Protein AF-A0A3P1XS13-F1 (afdb_monomer_lite)

Radius of gyration: 23.03 Å; chains: 1; bounding box: 47×28×84 Å

pLDDT: mean 75.15, std 18.61, range [36.78, 94.69]

Sequence (119 aa):
MIAVSDLVGVPQPVALRVLAYADGIAPGILTVEDQGLRDRAVAVLSGIAAEVAKRGSSAVAAQSVGNASVRYESVSGFFTAEDRLALQRIVAVAGHSGLDGLPRGIFPPSDLTRRLGRS

Structure (mmCIF, N/CA/C/O backbone):
data_AF-A0A3P1XS13-F1
#
_entry.id   AF-A0A3P1XS13-F1
#
loop_
_atom_site.group_PDB
_atom_site.id
_atom_site.type_symbol
_atom_site.label_atom_id
_atom_site.label_alt_id
_atom_site.label_comp_id
_atom_site.label_asym_id
_atom_site.label_entity_id
_atom_site.label_seq_id
_atom_site.pdbx_PDB_ins_code
_atom_site.Cartn_x
_atom_site.Cartn_y
_atom_site.Cartn_z
_atom_site.occupancy
_atom_site.B_iso_or_equiv
_atom_site.auth_seq_id
_atom_site.auth_comp_id
_atom_site.auth_asym_id
_atom_site.auth_atom_id
_atom_site.pdbx_PDB_model_num
ATOM 1 N N . MET A 1 1 ? 14.635 -2.878 -1.091 1.00 86.38 1 MET A N 1
ATOM 2 C CA . MET A 1 1 ? 13.601 -3.665 -0.392 1.00 86.38 1 MET A CA 1
ATOM 3 C C . MET A 1 1 ? 12.823 -2.729 0.514 1.00 86.38 1 MET A C 1
ATOM 5 O O . MET A 1 1 ? 13.470 -1.907 1.148 1.00 86.38 1 MET A O 1
ATOM 9 N N . ILE A 1 2 ? 11.493 -2.830 0.539 1.00 89.94 2 ILE A N 1
ATOM 10 C CA . ILE A 1 2 ? 10.627 -2.082 1.463 1.00 89.94 2 ILE A CA 1
ATOM 11 C C . ILE A 1 2 ? 10.460 -2.904 2.744 1.00 89.94 2 ILE A C 1
ATOM 13 O O . ILE A 1 2 ? 10.078 -4.075 2.687 1.00 89.94 2 ILE A O 1
ATOM 17 N N . ALA A 1 3 ? 10.750 -2.296 3.888 1.00 91.44 3 ALA A N 1
ATOM 18 C CA . ALA A 1 3 ? 10.712 -2.899 5.211 1.00 91.44 3 ALA A CA 1
ATOM 19 C C . ALA A 1 3 ? 9.824 -2.097 6.174 1.00 91.44 3 ALA A C 1
ATOM 21 O O . ALA A 1 3 ? 9.401 -0.977 5.902 1.00 91.44 3 ALA A O 1
ATOM 22 N N . VAL A 1 4 ? 9.566 -2.668 7.354 1.00 90.81 4 VAL A N 1
ATOM 23 C CA . VAL A 1 4 ? 8.791 -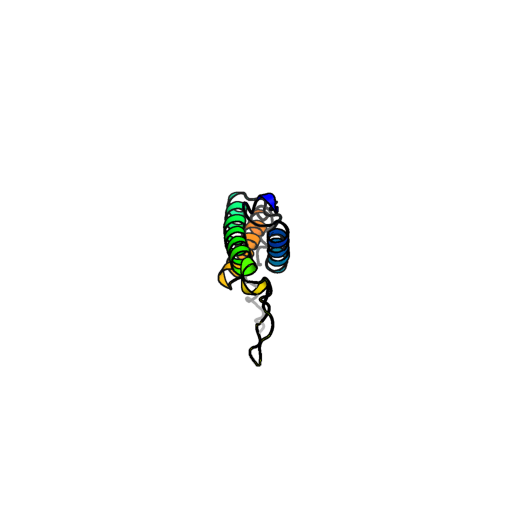2.005 8.419 1.00 90.81 4 VAL A CA 1
ATOM 24 C C . VAL A 1 4 ? 9.399 -0.656 8.810 1.00 90.81 4 VAL A C 1
ATOM 26 O O . VAL A 1 4 ? 8.660 0.284 9.078 1.00 90.81 4 VAL A O 1
ATOM 29 N N . SER A 1 5 ? 10.729 -0.547 8.806 1.00 91.31 5 SER A N 1
ATOM 30 C CA . SER A 1 5 ? 11.447 0.683 9.151 1.00 91.31 5 SER A CA 1
ATOM 31 C C . SER A 1 5 ? 11.154 1.852 8.204 1.00 91.31 5 SER A C 1
ATOM 33 O O . SER A 1 5 ? 11.325 2.998 8.607 1.00 91.31 5 SER A O 1
ATOM 35 N N . ASP A 1 6 ? 10.682 1.577 6.984 1.00 90.75 6 ASP A N 1
ATOM 36 C CA . ASP A 1 6 ? 10.303 2.611 6.015 1.00 90.75 6 ASP A CA 1
ATOM 37 C C . ASP A 1 6 ? 8.931 3.232 6.344 1.00 90.75 6 ASP A C 1
ATOM 39 O O . ASP A 1 6 ? 8.608 4.329 5.891 1.00 90.75 6 ASP A O 1
ATOM 43 N N . LEU A 1 7 ? 8.120 2.561 7.173 1.00 90.12 7 LEU A N 1
ATOM 44 C CA . LEU A 1 7 ? 6.808 3.021 7.639 1.00 90.12 7 LEU A CA 1
ATOM 45 C C . LEU A 1 7 ? 6.936 3.748 8.988 1.00 90.12 7 LEU A C 1
ATOM 47 O O . LEU A 1 7 ? 6.415 3.310 10.017 1.00 90.12 7 LEU A O 1
ATOM 51 N N . VAL A 1 8 ? 7.665 4.865 8.985 1.00 89.56 8 VAL A N 1
ATOM 52 C CA . VAL A 1 8 ? 7.987 5.632 10.198 1.00 89.56 8 VAL A CA 1
ATOM 53 C C . VAL A 1 8 ? 6.717 6.092 10.927 1.00 89.56 8 VAL A C 1
ATOM 55 O O . VAL A 1 8 ? 5.798 6.644 10.328 1.00 89.56 8 VAL A O 1
ATOM 58 N N . GLY A 1 9 ? 6.676 5.885 12.247 1.00 85.06 9 GLY A N 1
ATOM 59 C CA . GLY A 1 9 ? 5.560 6.314 13.100 1.00 85.06 9 GLY A CA 1
ATOM 60 C C . GLY A 1 9 ? 4.370 5.349 13.144 1.00 85.06 9 GLY A C 1
ATOM 61 O O . GLY A 1 9 ? 3.390 5.629 13.834 1.00 85.06 9 GLY A O 1
ATOM 62 N N . VAL A 1 10 ? 4.448 4.203 12.462 1.00 87.06 10 VAL A N 1
ATOM 63 C CA . VAL A 1 10 ? 3.413 3.162 12.482 1.00 87.06 10 VAL A CA 1
ATOM 64 C C . VAL A 1 10 ? 3.812 2.036 13.447 1.00 87.06 10 VAL A C 1
ATOM 66 O O . VAL A 1 10 ? 4.956 1.578 13.410 1.00 87.06 10 VAL A O 1
ATOM 69 N N . PRO A 1 11 ? 2.891 1.513 14.283 1.00 86.38 11 PRO A N 1
ATOM 70 C CA . PRO A 1 11 ? 3.164 0.324 15.085 1.00 86.38 11 PRO A CA 1
ATOM 71 C C . PRO A 1 11 ? 3.574 -0.870 14.210 1.00 86.38 11 PRO A C 1
ATOM 73 O O . PRO A 1 11 ? 2.880 -1.212 13.252 1.00 86.38 11 PRO A O 1
ATOM 76 N N . GLN A 1 12 ? 4.645 -1.570 14.589 1.00 85.56 12 GLN A N 1
ATOM 77 C CA . GLN A 1 12 ? 5.155 -2.752 13.880 1.00 85.56 12 GLN A CA 1
ATOM 78 C C . GLN A 1 12 ? 4.076 -3.774 13.450 1.00 85.56 12 GLN A C 1
ATOM 80 O O . GLN A 1 12 ? 4.100 -4.182 12.288 1.00 85.56 12 GLN A O 1
ATOM 85 N N . PRO A 1 13 ? 3.105 -4.186 14.294 1.00 85.62 13 PRO A N 1
ATOM 86 C CA . PRO A 1 13 ? 2.076 -5.139 13.865 1.00 85.62 13 PRO A CA 1
ATOM 87 C C . PRO A 1 13 ? 1.138 -4.580 12.782 1.00 85.62 13 PRO A C 1
ATOM 89 O O . PRO A 1 13 ? 0.671 -5.334 11.929 1.00 85.62 13 PRO A O 1
ATOM 92 N N . VAL A 1 14 ? 0.886 -3.267 12.778 1.00 86.31 14 VAL A N 1
ATOM 93 C CA . VAL A 1 14 ? 0.100 -2.601 11.728 1.00 86.31 14 VAL A CA 1
ATOM 94 C C . VAL A 1 14 ? 0.897 -2.565 10.429 1.00 86.31 14 VAL A C 1
ATOM 96 O O . VAL A 1 14 ? 0.387 -2.979 9.389 1.00 86.31 14 VAL A O 1
ATOM 99 N N . ALA A 1 15 ? 2.165 -2.157 10.504 1.00 89.56 15 ALA A N 1
ATOM 100 C CA . ALA A 1 15 ? 3.067 -2.116 9.359 1.00 89.56 15 ALA A CA 1
ATOM 101 C C . ALA A 1 15 ? 3.203 -3.493 8.688 1.00 89.56 15 ALA A C 1
ATOM 103 O O . ALA A 1 15 ? 2.992 -3.613 7.485 1.00 89.56 15 ALA A O 1
ATOM 104 N N . LEU A 1 16 ? 3.455 -4.554 9.464 1.00 89.19 16 LEU A N 1
ATOM 105 C CA . LEU A 1 16 ? 3.563 -5.922 8.941 1.00 89.19 16 LEU A CA 1
ATOM 106 C C . LEU A 1 16 ? 2.292 -6.374 8.214 1.00 89.19 16 LEU A C 1
ATOM 108 O O . LEU A 1 16 ? 2.371 -6.993 7.154 1.00 89.19 16 LEU A O 1
ATOM 112 N N . ARG A 1 17 ? 1.115 -6.044 8.754 1.00 89.00 17 ARG A N 1
ATOM 113 C CA . ARG A 1 17 ? -0.166 -6.425 8.148 1.00 89.00 17 ARG A CA 1
ATOM 114 C C . ARG A 1 17 ? -0.433 -5.679 6.840 1.00 89.00 17 ARG A C 1
ATOM 116 O O . ARG A 1 17 ? -0.949 -6.280 5.900 1.00 89.00 17 ARG A O 1
ATOM 123 N N . VAL A 1 18 ? -0.076 -4.396 6.779 1.00 90.62 18 VAL A N 1
ATOM 124 C CA . VAL A 1 18 ? -0.170 -3.580 5.558 1.00 90.62 18 VAL A CA 1
ATOM 125 C C . VAL A 1 18 ? 0.779 -4.114 4.486 1.00 90.62 18 VAL A C 1
ATOM 127 O O . VAL A 1 18 ? 0.339 -4.331 3.360 1.00 90.62 18 VAL A O 1
ATOM 130 N N . LEU A 1 19 ? 2.038 -4.398 4.835 1.00 92.25 19 LEU A N 1
ATOM 131 C CA . LEU A 1 19 ? 3.028 -4.941 3.897 1.00 92.25 19 LEU A CA 1
ATOM 132 C C . LEU A 1 19 ? 2.620 -6.320 3.360 1.00 92.25 19 LEU A C 1
ATOM 134 O O . LEU A 1 19 ? 2.674 -6.538 2.153 1.00 92.25 19 LEU A O 1
ATOM 138 N N . ALA A 1 20 ? 2.148 -7.221 4.227 1.00 90.06 20 ALA A N 1
ATOM 139 C CA . ALA A 1 20 ? 1.682 -8.546 3.815 1.00 90.06 20 ALA A CA 1
ATOM 140 C C . ALA A 1 20 ? 0.488 -8.469 2.850 1.00 90.06 20 ALA A C 1
ATOM 142 O O . ALA A 1 20 ? 0.407 -9.222 1.883 1.00 90.06 20 ALA A O 1
ATOM 143 N N . TYR A 1 21 ? -0.443 -7.544 3.092 1.00 90.69 21 TYR A N 1
ATOM 144 C CA . TYR A 1 21 ? -1.589 -7.364 2.206 1.00 90.69 21 TYR A CA 1
ATOM 145 C C . TYR A 1 21 ? -1.203 -6.689 0.881 1.00 90.69 21 TYR A C 1
ATOM 147 O O . TYR A 1 21 ? -1.713 -7.070 -0.172 1.00 90.69 21 TYR A O 1
ATOM 155 N N . ALA A 1 22 ? -0.280 -5.725 0.918 1.00 91.31 22 ALA A N 1
ATOM 156 C CA . ALA A 1 22 ? 0.246 -5.079 -0.279 1.00 91.31 22 ALA A CA 1
ATOM 157 C C . ALA A 1 22 ? 0.930 -6.085 -1.217 1.00 91.31 22 ALA A C 1
ATOM 159 O O . ALA A 1 22 ? 0.661 -6.061 -2.417 1.00 91.31 22 ALA A O 1
ATOM 160 N N . ASP A 1 23 ? 1.734 -7.002 -0.672 1.00 91.06 23 ASP A N 1
ATOM 161 C CA . ASP A 1 23 ? 2.375 -8.073 -1.446 1.00 91.06 23 ASP A CA 1
ATOM 162 C C . ASP A 1 23 ? 1.347 -9.019 -2.093 1.00 91.06 23 ASP A C 1
ATOM 164 O O . ASP A 1 23 ? 1.500 -9.419 -3.244 1.00 91.06 23 ASP A O 1
ATOM 168 N N . GLY A 1 24 ? 0.225 -9.285 -1.415 1.00 89.06 24 GLY A N 1
ATOM 169 C CA . GLY A 1 24 ? -0.878 -10.061 -1.987 1.00 89.06 24 GLY A CA 1
ATOM 170 C C . GLY A 1 24 ? -1.588 -9.389 -3.174 1.00 89.06 24 GLY A C 1
ATOM 171 O O . GLY A 1 24 ? -2.083 -10.085 -4.059 1.00 89.06 24 GLY A O 1
ATOM 172 N N . ILE A 1 25 ? -1.656 -8.052 -3.219 1.00 88.81 25 ILE A N 1
ATOM 173 C CA . ILE A 1 25 ? -2.280 -7.307 -4.334 1.00 88.81 25 ILE A CA 1
ATOM 174 C C . ILE A 1 25 ? -1.298 -7.074 -5.483 1.00 88.81 25 ILE A C 1
ATOM 176 O O . ILE A 1 25 ? -1.693 -7.080 -6.654 1.00 88.81 25 ILE A O 1
ATOM 180 N N . ALA A 1 26 ? -0.046 -6.793 -5.137 1.00 90.31 26 ALA A N 1
ATOM 181 C CA . ALA A 1 26 ? 1.011 -6.415 -6.057 1.00 90.31 26 ALA A CA 1
ATOM 182 C C . ALA A 1 26 ? 2.282 -7.210 -5.705 1.00 90.31 26 ALA A C 1
ATOM 184 O O . ALA A 1 26 ? 3.165 -6.685 -5.021 1.00 90.31 26 ALA A O 1
ATOM 185 N N . PRO A 1 27 ? 2.382 -8.474 -6.161 1.00 90.00 27 PRO A N 1
ATOM 186 C CA . PRO A 1 27 ? 3.517 -9.335 -5.845 1.00 90.00 27 PRO A CA 1
ATOM 187 C C . PRO A 1 27 ? 4.839 -8.698 -6.273 1.00 90.00 27 PRO A C 1
ATOM 189 O O . PRO A 1 27 ? 4.977 -8.262 -7.416 1.00 90.00 27 PRO A O 1
ATOM 192 N N . GLY A 1 28 ? 5.812 -8.638 -5.364 1.00 87.94 28 GLY A N 1
ATOM 193 C CA . GLY A 1 28 ? 7.120 -8.032 -5.646 1.00 87.94 28 GLY A CA 1
ATOM 194 C C . GLY A 1 28 ? 7.198 -6.525 -5.386 1.00 87.94 28 GLY A C 1
ATOM 195 O O . GLY A 1 28 ? 8.251 -5.921 -5.600 1.00 87.94 28 GLY A O 1
ATOM 196 N N . IL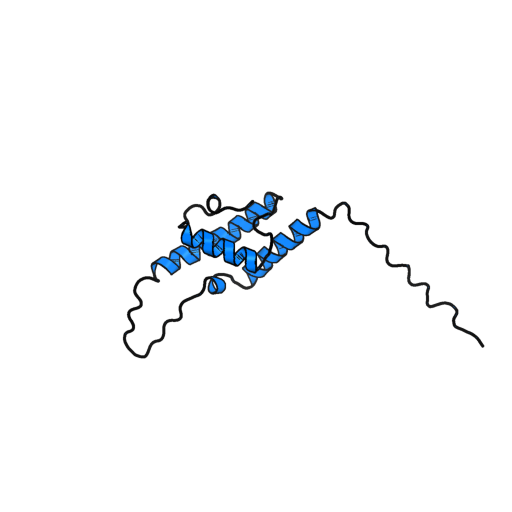E A 1 29 ? 6.139 -5.905 -4.848 1.00 91.25 29 ILE A N 1
ATOM 197 C CA . ILE A 1 29 ? 6.184 -4.506 -4.386 1.00 91.25 29 ILE A CA 1
ATOM 198 C C . ILE A 1 29 ? 7.272 -4.284 -3.325 1.00 91.25 29 ILE A C 1
ATOM 200 O O . ILE A 1 29 ? 7.913 -3.235 -3.287 1.00 91.25 29 ILE A O 1
ATOM 204 N N . LEU A 1 30 ? 7.543 -5.298 -2.499 1.00 91.56 30 LEU A N 1
ATOM 205 C CA . LEU A 1 30 ? 8.563 -5.237 -1.451 1.00 91.56 30 LEU A CA 1
ATOM 206 C C . LEU A 1 30 ? 9.992 -5.306 -2.005 1.00 91.56 30 LEU A C 1
ATOM 208 O O . LEU A 1 30 ? 10.933 -4.875 -1.336 1.00 91.56 30 LEU A O 1
ATOM 212 N N . THR A 1 31 ? 10.176 -5.819 -3.221 1.00 91.44 31 THR A N 1
ATOM 213 C CA . THR A 1 31 ? 11.489 -6.046 -3.840 1.00 91.44 31 THR A CA 1
ATOM 214 C C . THR A 1 31 ? 11.837 -5.013 -4.910 1.00 91.44 31 THR A C 1
ATOM 216 O O . THR A 1 31 ? 12.827 -5.185 -5.608 1.00 91.44 31 THR A O 1
ATOM 219 N N . VAL A 1 32 ? 11.075 -3.920 -5.034 1.00 90.19 32 VAL A N 1
ATOM 220 C CA . VAL A 1 32 ? 11.355 -2.855 -6.011 1.00 90.19 32 VAL A CA 1
ATOM 221 C C . VAL A 1 32 ? 12.742 -2.234 -5.768 1.00 90.19 32 VAL A C 1
ATOM 223 O O . VAL A 1 32 ? 13.051 -1.710 -4.685 1.00 90.19 32 VAL A O 1
ATOM 226 N N . GLU A 1 33 ? 13.594 -2.313 -6.790 1.00 86.69 33 GLU A N 1
ATOM 227 C CA . GLU A 1 33 ? 14.980 -1.835 -6.753 1.00 86.69 33 GLU A CA 1
ATOM 228 C C . GLU A 1 33 ? 15.102 -0.352 -7.103 1.00 86.69 33 GLU A C 1
ATOM 230 O O . GLU A 1 33 ? 15.855 0.354 -6.434 1.00 86.69 33 GLU A O 1
ATOM 235 N N . ASP A 1 34 ? 14.313 0.120 -8.074 1.00 90.62 34 ASP A N 1
ATOM 236 C CA . ASP A 1 34 ? 14.277 1.526 -8.474 1.00 90.62 34 ASP A CA 1
ATOM 237 C C . ASP A 1 34 ? 13.871 2.423 -7.296 1.00 90.62 34 ASP A C 1
ATOM 239 O O . ASP A 1 34 ? 12.817 2.237 -6.679 1.00 90.62 34 ASP A O 1
ATOM 243 N N . GLN A 1 35 ? 14.724 3.399 -6.980 1.00 89.00 35 GLN A N 1
ATOM 244 C CA . GLN A 1 35 ? 14.550 4.253 -5.808 1.00 89.00 35 GLN A CA 1
ATOM 245 C C . GLN A 1 35 ? 13.306 5.144 -5.927 1.00 89.00 35 GLN A C 1
ATOM 247 O O . GLN A 1 35 ? 12.564 5.279 -4.960 1.00 89.00 35 GLN A O 1
ATOM 252 N N . GLY A 1 36 ? 13.022 5.697 -7.109 1.00 90.31 36 GLY A N 1
ATOM 253 C CA . GLY A 1 36 ? 11.868 6.577 -7.301 1.00 90.31 36 GLY A CA 1
ATOM 254 C C . GLY A 1 36 ? 10.536 5.830 -7.201 1.00 90.31 36 GLY A C 1
ATOM 255 O O . GLY A 1 36 ? 9.567 6.334 -6.627 1.00 90.31 36 GLY A O 1
ATOM 256 N N . LEU A 1 37 ? 10.478 4.607 -7.726 1.00 90.06 37 LEU A N 1
ATOM 257 C CA . LEU A 1 37 ? 9.334 3.711 -7.578 1.00 90.06 37 LEU A CA 1
ATOM 258 C C . LEU A 1 37 ? 9.172 3.231 -6.135 1.00 90.06 37 LEU A C 1
ATOM 260 O O . LEU A 1 37 ? 8.041 3.156 -5.646 1.00 90.06 37 LEU A O 1
ATOM 264 N N . ARG A 1 38 ? 10.283 2.959 -5.443 1.00 92.25 38 ARG A N 1
ATOM 265 C CA . ARG A 1 38 ? 10.274 2.605 -4.022 1.00 92.25 38 ARG A CA 1
ATOM 266 C C . ARG A 1 38 ? 9.713 3.739 -3.172 1.00 92.25 38 ARG A C 1
ATOM 268 O O . ARG A 1 38 ? 8.806 3.489 -2.386 1.00 92.25 38 ARG A O 1
ATOM 275 N N . ASP A 1 39 ? 10.175 4.969 -3.370 1.00 92.69 39 ASP A N 1
ATOM 276 C CA . ASP A 1 39 ? 9.712 6.131 -2.603 1.00 92.69 39 ASP A CA 1
ATOM 277 C C . ASP A 1 39 ? 8.204 6.366 -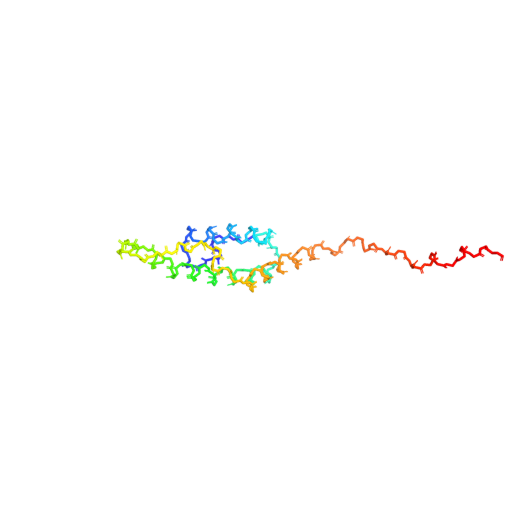2.801 1.00 92.69 39 ASP A C 1
ATOM 279 O O . ASP A 1 39 ? 7.471 6.622 -1.844 1.00 92.69 39 ASP A O 1
ATOM 283 N N . ARG A 1 40 ? 7.703 6.188 -4.032 1.00 93.06 40 ARG A N 1
ATOM 284 C CA . ARG A 1 40 ? 6.260 6.246 -4.329 1.00 93.06 40 ARG A CA 1
ATOM 285 C C . ARG A 1 40 ? 5.477 5.143 -3.621 1.00 93.06 40 ARG A C 1
ATOM 287 O O . ARG A 1 40 ? 4.419 5.418 -3.059 1.00 93.06 40 ARG A O 1
ATOM 294 N N . ALA A 1 41 ? 5.984 3.912 -3.635 1.00 93.12 41 ALA A N 1
ATOM 295 C CA . ALA A 1 41 ? 5.358 2.796 -2.933 1.00 93.12 41 ALA A CA 1
ATOM 296 C C . ALA A 1 41 ? 5.312 3.045 -1.417 1.00 93.12 41 ALA A C 1
ATOM 298 O O . ALA A 1 41 ? 4.262 2.872 -0.801 1.00 93.12 41 ALA A O 1
ATOM 299 N N . VAL A 1 42 ? 6.412 3.521 -0.827 1.00 94.69 42 VAL A N 1
ATOM 300 C CA . VAL A 1 42 ? 6.490 3.883 0.597 1.00 94.69 42 VAL A CA 1
ATOM 301 C C . VAL A 1 42 ? 5.507 5.005 0.936 1.00 94.69 42 VAL A C 1
ATOM 303 O O . VAL A 1 42 ? 4.821 4.920 1.953 1.00 94.69 42 VAL A O 1
ATOM 306 N N . ALA A 1 43 ? 5.353 6.019 0.080 1.00 94.25 43 ALA A N 1
ATOM 307 C CA . ALA A 1 43 ? 4.386 7.097 0.298 1.00 94.25 43 ALA A CA 1
ATOM 308 C C . ALA A 1 43 ? 2.933 6.583 0.336 1.00 94.25 43 ALA A C 1
ATOM 310 O O . ALA A 1 43 ? 2.180 6.923 1.248 1.00 94.25 43 ALA A O 1
ATOM 311 N N . VAL A 1 44 ? 2.552 5.706 -0.599 1.00 93.31 44 VAL A N 1
ATOM 312 C CA . VAL A 1 44 ? 1.211 5.090 -0.613 1.00 93.31 44 VAL A CA 1
ATOM 313 C C . VAL A 1 44 ? 1.001 4.222 0.632 1.00 93.31 44 VAL A C 1
ATOM 315 O O . VAL A 1 44 ? 0.010 4.370 1.347 1.00 93.31 44 VAL A O 1
ATOM 318 N N . LEU A 1 45 ? 1.957 3.341 0.937 1.00 93.38 45 LEU A N 1
ATOM 319 C CA . LEU A 1 45 ? 1.849 2.410 2.062 1.00 93.38 45 LEU A CA 1
ATOM 320 C C . LEU A 1 45 ? 1.857 3.122 3.418 1.00 93.38 45 LEU A C 1
ATOM 322 O O . LEU A 1 45 ? 1.140 2.699 4.323 1.00 93.38 45 LEU A O 1
ATOM 326 N N . SER A 1 46 ? 2.619 4.207 3.564 1.00 93.25 46 SER A N 1
ATOM 327 C CA . SER A 1 46 ? 2.654 5.003 4.797 1.00 93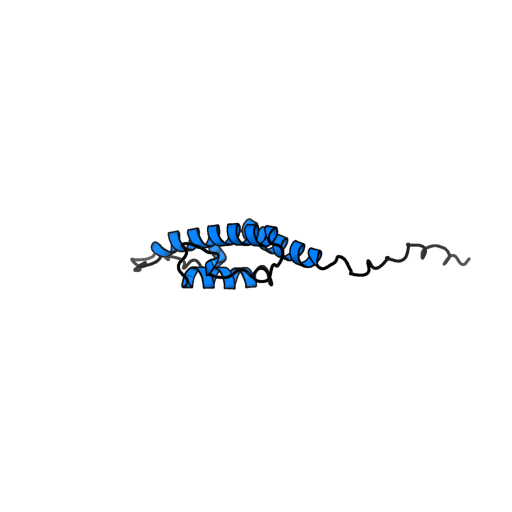.25 46 SER A CA 1
ATOM 328 C C . SER A 1 46 ? 1.354 5.766 5.032 1.00 93.25 46 SER A C 1
ATOM 330 O O . SER A 1 46 ? 0.866 5.764 6.162 1.00 93.25 46 SER A O 1
ATOM 332 N N . GLY A 1 47 ? 0.731 6.318 3.985 1.00 90.56 47 GLY A N 1
ATOM 333 C CA . GLY A 1 47 ? -0.603 6.918 4.082 1.00 90.56 47 GLY A CA 1
ATOM 334 C C . GLY A 1 47 ? -1.659 5.912 4.550 1.00 90.56 47 GLY A C 1
ATOM 335 O O . GLY A 1 47 ? -2.393 6.173 5.505 1.00 90.56 47 GLY A O 1
ATOM 336 N N . ILE A 1 48 ? -1.676 4.720 3.944 1.00 90.38 48 ILE A N 1
ATOM 337 C CA . ILE A 1 48 ? -2.589 3.635 4.334 1.00 90.38 48 ILE A CA 1
ATOM 338 C C . ILE A 1 48 ? -2.322 3.198 5.777 1.00 90.38 48 ILE A C 1
ATOM 340 O O . ILE A 1 48 ? -3.247 3.069 6.576 1.00 90.38 48 ILE A O 1
ATOM 344 N N . ALA A 1 49 ? -1.059 2.982 6.136 1.00 88.81 49 ALA A N 1
ATOM 345 C CA . ALA A 1 49 ? -0.684 2.518 7.463 1.00 88.81 49 ALA A CA 1
ATOM 346 C C . ALA A 1 49 ? -1.005 3.544 8.563 1.00 88.81 49 ALA A C 1
ATOM 348 O O . ALA A 1 49 ? -1.443 3.153 9.648 1.00 88.81 49 ALA A O 1
ATOM 349 N N . ALA A 1 50 ? -0.858 4.840 8.280 1.00 88.12 50 ALA A N 1
ATOM 350 C CA . ALA A 1 50 ? -1.271 5.913 9.178 1.00 88.12 50 ALA A CA 1
ATOM 351 C C . ALA A 1 50 ? -2.796 5.937 9.374 1.00 88.12 50 ALA A C 1
ATOM 353 O O . ALA A 1 50 ? -3.265 6.042 10.509 1.00 88.12 50 ALA A O 1
ATOM 354 N N . GLU A 1 51 ? -3.578 5.763 8.304 1.00 85.44 51 GLU A N 1
ATOM 355 C CA . GLU A 1 51 ? -5.041 5.658 8.397 1.00 85.44 51 GLU A CA 1
ATOM 356 C C . GLU A 1 51 ? -5.477 4.418 9.192 1.00 85.44 51 GLU A C 1
ATOM 358 O O . GLU A 1 51 ? -6.348 4.516 10.062 1.00 85.44 51 GLU A O 1
ATOM 363 N N . VAL A 1 52 ? -4.831 3.268 8.968 1.00 84.31 52 VAL A N 1
ATOM 364 C CA . VAL A 1 52 ? -5.074 2.042 9.746 1.00 84.31 52 VAL A CA 1
ATOM 365 C C . VAL A 1 52 ? -4.736 2.260 11.219 1.00 84.31 52 VAL A C 1
ATOM 367 O O . VAL A 1 52 ? -5.515 1.861 12.080 1.00 84.31 52 VAL A O 1
ATOM 370 N N . ALA A 1 53 ? -3.611 2.902 11.538 1.00 81.31 53 ALA A N 1
ATOM 371 C CA . ALA A 1 53 ? -3.223 3.175 12.921 1.00 81.31 53 ALA A CA 1
ATOM 372 C C . ALA A 1 53 ? -4.201 4.146 13.609 1.00 81.31 53 ALA A C 1
ATOM 374 O O . ALA A 1 53 ? -4.610 3.916 14.750 1.00 81.31 53 ALA A O 1
ATOM 375 N N . LYS A 1 54 ? -4.638 5.191 12.897 1.00 80.88 54 LYS A N 1
ATOM 376 C CA . LYS A 1 54 ? -5.591 6.191 13.395 1.00 80.88 54 LYS A CA 1
ATOM 377 C C . LYS A 1 54 ? -6.965 5.584 13.681 1.00 80.88 54 LYS A C 1
ATOM 379 O O . LYS A 1 54 ? -7.516 5.813 14.756 1.00 80.88 54 LYS A O 1
ATOM 384 N N . ARG A 1 55 ? -7.510 4.785 12.756 1.00 69.69 55 ARG A N 1
ATOM 385 C CA . ARG A 1 55 ? -8.818 4.124 12.939 1.00 69.69 55 ARG A CA 1
ATOM 386 C C . ARG A 1 55 ? -8.732 2.898 13.849 1.00 69.69 55 ARG A C 1
ATOM 388 O O . ARG A 1 55 ? -9.661 2.637 14.605 1.00 69.69 55 ARG A O 1
ATOM 395 N N . GLY A 1 56 ? -7.597 2.201 13.848 1.00 58.16 56 GLY A N 1
ATOM 396 C CA . GLY A 1 56 ? -7.307 1.063 14.721 1.00 58.16 56 GLY A CA 1
ATOM 397 C C . GLY A 1 56 ? -7.242 1.428 16.207 1.00 58.16 56 GLY A C 1
ATOM 398 O O . GLY A 1 56 ? -7.606 0.608 17.044 1.00 58.16 56 GLY A O 1
ATOM 399 N N . SER A 1 57 ? -6.883 2.670 16.548 1.00 50.31 57 SER A N 1
ATOM 400 C CA . SER A 1 57 ? -6.972 3.185 17.926 1.00 50.31 57 SER A CA 1
ATOM 401 C C . SER A 1 57 ? -8.425 3.315 18.424 1.00 50.31 57 SER A C 1
ATOM 403 O O . SER A 1 57 ? -8.695 3.141 19.608 1.00 50.31 57 SER A O 1
ATOM 405 N N . SER A 1 58 ? -9.395 3.521 17.520 1.00 50.06 58 SER A N 1
ATOM 406 C CA . SER A 1 58 ? -10.835 3.444 17.838 1.00 50.06 58 SER A CA 1
ATOM 407 C C . SER A 1 58 ? -11.404 2.018 17.780 1.00 50.06 58 SER A C 1
ATOM 409 O O . SER A 1 58 ? -12.590 1.826 18.028 1.00 50.06 58 SER A O 1
ATOM 411 N N . ALA A 1 59 ? -10.587 1.006 17.466 1.00 43.53 59 ALA A N 1
ATOM 412 C CA . ALA A 1 59 ? -11.025 -0.386 17.333 1.00 43.53 59 ALA A CA 1
ATOM 413 C C . ALA A 1 59 ? -10.897 -1.207 18.633 1.00 43.53 59 ALA A C 1
ATOM 415 O O . ALA A 1 59 ? -11.076 -2.427 18.610 1.00 43.53 59 ALA A O 1
ATOM 416 N N . VAL A 1 60 ? -10.614 -0.566 19.772 1.00 46.50 60 VAL A N 1
ATOM 417 C CA . VAL A 1 60 ? -10.636 -1.213 21.091 1.00 46.50 60 VAL A CA 1
ATOM 418 C C . VAL A 1 60 ? -11.931 -0.833 21.817 1.00 46.50 60 VAL A C 1
ATOM 420 O O . VAL A 1 60 ? -12.162 0.334 22.110 1.00 46.50 60 VAL A O 1
ATOM 423 N N . ALA A 1 61 ? -12.732 -1.862 22.124 1.00 40.38 61 ALA A N 1
ATOM 424 C CA . ALA A 1 61 ? -13.990 -1.867 22.886 1.00 40.38 61 ALA A CA 1
ATOM 425 C C . ALA A 1 61 ? -15.296 -1.529 22.133 1.00 40.38 61 ALA A C 1
ATOM 427 O O . ALA A 1 61 ? -16.120 -0.752 22.607 1.00 40.38 61 ALA A O 1
ATOM 428 N N . ALA A 1 62 ? -15.582 -2.227 21.029 1.00 41.12 62 ALA A N 1
ATOM 429 C CA . ALA A 1 62 ? -16.979 -2.458 20.649 1.00 41.12 62 ALA A CA 1
ATOM 430 C C . ALA A 1 62 ? -17.571 -3.561 21.550 1.00 41.12 62 ALA A C 1
ATOM 432 O O . ALA A 1 62 ? -17.549 -4.746 21.218 1.00 41.12 62 ALA A O 1
ATOM 433 N N . GLN A 1 63 ? -18.062 -3.172 22.726 1.00 41.34 63 GLN A N 1
ATOM 434 C CA . GLN A 1 63 ? -18.999 -3.985 23.500 1.00 41.34 63 GLN A CA 1
ATOM 435 C C . GLN A 1 63 ? -20.366 -3.897 22.800 1.00 41.34 63 GLN A C 1
ATOM 437 O O . GLN A 1 63 ? -20.885 -2.808 22.571 1.00 41.34 63 GLN A O 1
ATOM 442 N N . SER A 1 64 ? -20.932 -5.040 22.410 1.00 38.16 64 SER A N 1
ATOM 443 C CA . SER A 1 64 ? -22.260 -5.122 21.791 1.00 38.16 64 SER A CA 1
ATOM 444 C C . SER A 1 64 ? -23.341 -4.642 22.768 1.00 38.16 64 SER A C 1
ATOM 446 O O . SER A 1 64 ? -23.575 -5.293 23.785 1.00 38.16 64 SER A O 1
ATOM 448 N N . VAL A 1 65 ? -24.045 -3.555 22.434 1.00 46.31 65 VAL A N 1
ATOM 449 C CA . VAL A 1 65 ? -25.272 -3.111 23.117 1.00 46.31 65 VAL A CA 1
ATOM 450 C C . VAL A 1 65 ? -26.422 -3.148 22.103 1.00 46.31 65 VAL A C 1
ATOM 452 O O . VAL A 1 65 ? -26.668 -2.189 21.378 1.00 46.31 65 VAL A O 1
ATOM 455 N N . GLY A 1 66 ? -27.120 -4.284 22.029 1.00 55.25 66 GLY A N 1
ATOM 456 C CA . GLY A 1 66 ? -28.329 -4.448 21.209 1.00 55.25 66 GLY A CA 1
ATOM 457 C C . GLY A 1 66 ? -28.106 -4.730 19.713 1.00 55.25 66 GLY A C 1
ATOM 458 O O . GLY A 1 66 ? -27.053 -5.198 19.297 1.00 55.25 66 GLY A O 1
ATOM 459 N N . ASN A 1 67 ? -29.145 -4.480 18.901 1.00 42.91 67 ASN A N 1
ATOM 460 C CA . ASN A 1 67 ? -29.301 -4.920 17.499 1.00 42.91 67 ASN A CA 1
ATOM 461 C C . ASN A 1 67 ? -28.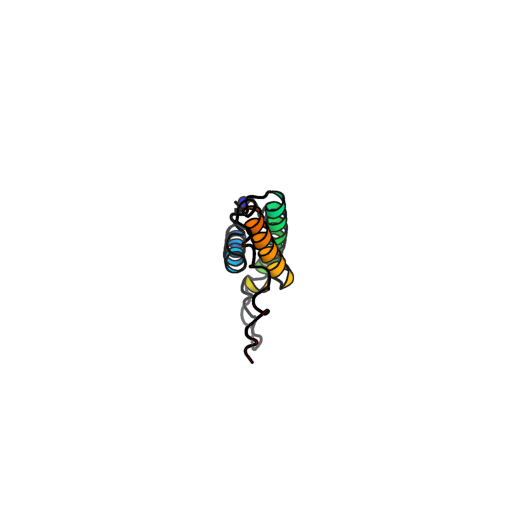423 -4.162 16.467 1.00 42.91 67 ASN A C 1
ATOM 463 O O . ASN A 1 67 ? -28.770 -4.085 15.289 1.00 42.91 67 ASN A O 1
ATOM 467 N N . ALA A 1 68 ? -27.309 -3.567 16.899 1.00 42.50 68 ALA A N 1
ATOM 468 C CA . ALA A 1 68 ? -26.367 -2.849 16.045 1.00 42.50 68 ALA A CA 1
ATOM 469 C C . ALA A 1 68 ? -25.104 -3.700 15.835 1.00 42.50 68 ALA A C 1
ATOM 471 O O . ALA A 1 68 ? -24.307 -3.897 16.749 1.00 42.50 68 ALA A O 1
ATOM 472 N N . SER A 1 69 ? -24.927 -4.225 14.620 1.00 36.78 69 SER A N 1
ATOM 473 C CA . SER A 1 69 ? -23.754 -5.019 14.239 1.00 36.78 69 SER A CA 1
ATOM 474 C C . SER A 1 69 ? -22.644 -4.109 13.710 1.00 36.78 69 SER A C 1
ATOM 476 O O . SER A 1 69 ? -22.827 -3.407 12.717 1.00 36.78 69 SER A O 1
ATOM 478 N N . VAL A 1 70 ? -21.483 -4.129 14.366 1.00 43.75 70 VAL A N 1
ATOM 479 C CA . VAL A 1 70 ? -20.267 -3.439 13.914 1.00 43.75 70 VAL A CA 1
ATOM 480 C C . VAL A 1 70 ? -19.431 -4.422 13.095 1.00 43.75 70 VAL A C 1
ATOM 482 O O . VAL A 1 70 ? -19.081 -5.500 13.575 1.00 43.75 70 VAL A O 1
ATOM 485 N N . ARG A 1 71 ? -19.117 -4.071 11.842 1.00 40.06 71 ARG A N 1
ATOM 486 C CA . ARG A 1 71 ? -18.232 -4.876 10.989 1.00 40.06 71 ARG A CA 1
ATOM 487 C C . ARG A 1 71 ? -16.776 -4.611 11.351 1.00 40.06 71 ARG A C 1
ATOM 489 O O . ARG A 1 71 ? -16.324 -3.473 11.335 1.00 40.06 71 ARG A O 1
ATOM 496 N N . TYR A 1 72 ? -16.039 -5.685 11.603 1.00 43.62 72 TYR A N 1
ATOM 497 C CA . TYR A 1 72 ? -14.585 -5.669 11.686 1.00 43.62 72 TYR A CA 1
ATOM 498 C C . TYR A 1 72 ? -14.015 -5.309 10.306 1.00 43.62 72 TYR A C 1
ATOM 500 O O . TYR A 1 72 ? -14.078 -6.124 9.385 1.00 43.62 72 TYR A O 1
ATOM 508 N N . GLU A 1 73 ? -13.486 -4.094 10.135 1.00 52.97 73 GLU A N 1
ATOM 509 C CA . GLU A 1 73 ? -12.784 -3.730 8.902 1.00 52.97 73 GLU A CA 1
ATOM 510 C C . GLU A 1 73 ? -11.494 -4.554 8.797 1.00 52.97 73 GLU A C 1
ATOM 512 O O . GLU A 1 73 ? -10.523 -4.379 9.538 1.00 52.97 73 GLU A O 1
ATOM 517 N N . SER A 1 74 ? -11.488 -5.506 7.867 1.00 64.56 74 SER A N 1
ATOM 518 C CA . SER A 1 74 ? -10.268 -6.145 7.395 1.00 64.56 74 SER A CA 1
ATOM 519 C C . SER A 1 74 ? -9.362 -5.084 6.764 1.00 64.56 74 SER A C 1
ATOM 521 O O . SER A 1 74 ? -9.845 -4.139 6.148 1.00 64.56 74 SER A O 1
ATOM 523 N N . VAL A 1 75 ? -8.037 -5.249 6.869 1.00 72.50 75 VAL A N 1
ATOM 524 C CA . VAL A 1 75 ? -7.051 -4.308 6.291 1.00 72.50 75 VAL A CA 1
ATOM 525 C C . VAL A 1 75 ? -7.316 -4.002 4.813 1.00 72.50 75 VAL A C 1
ATOM 527 O O . VAL A 1 75 ? -7.063 -2.893 4.365 1.00 72.50 75 VAL A O 1
ATOM 530 N N . SER A 1 76 ? -7.949 -4.923 4.085 1.00 75.06 76 SER A N 1
ATOM 531 C CA . SER A 1 76 ? -8.445 -4.720 2.723 1.00 75.06 76 SER A CA 1
ATOM 532 C C . SER A 1 76 ? -9.343 -3.495 2.518 1.00 75.06 76 SER A C 1
ATOM 534 O O . SER A 1 76 ? -9.353 -2.945 1.418 1.00 75.06 76 SER A O 1
ATOM 536 N N . GLY A 1 77 ? -10.113 -3.088 3.533 1.00 80.12 77 GLY A N 1
ATOM 537 C CA . GLY A 1 77 ? -11.018 -1.935 3.478 1.00 80.12 77 GLY A CA 1
ATOM 538 C C . GLY A 1 77 ? -10.291 -0.591 3.424 1.00 80.12 77 GLY A C 1
ATOM 539 O O . GLY A 1 77 ? -10.836 0.375 2.906 1.00 80.12 77 GLY A O 1
ATOM 540 N N . PHE A 1 78 ? -9.037 -0.553 3.879 1.00 84.00 78 PHE A N 1
ATOM 541 C CA . PHE A 1 78 ? -8.200 0.647 3.856 1.00 84.00 78 PHE A CA 1
ATOM 542 C C . PHE A 1 78 ? -7.500 0.871 2.512 1.00 84.00 78 PHE A C 1
ATOM 544 O O . PHE A 1 78 ? -7.007 1.963 2.263 1.00 84.00 78 PHE A O 1
ATOM 551 N N . PHE A 1 79 ? -7.457 -0.145 1.646 1.00 88.06 79 PHE A N 1
ATOM 552 C CA . PHE A 1 79 ? -6.882 -0.037 0.308 1.00 88.06 79 PHE A CA 1
ATOM 553 C C . PHE A 1 79 ? -7.978 0.339 -0.679 1.00 88.06 79 PHE A C 1
ATOM 555 O O . PHE A 1 79 ? -8.812 -0.513 -1.030 1.00 88.06 79 PHE A O 1
ATOM 562 N N . THR A 1 80 ? -7.951 1.579 -1.160 1.00 89.50 80 THR A N 1
ATOM 563 C CA . THR A 1 80 ? -8.874 2.042 -2.200 1.00 89.50 80 THR A CA 1
ATOM 564 C C . THR A 1 80 ? -8.580 1.363 -3.543 1.00 89.50 80 THR A C 1
ATOM 566 O O . THR A 1 80 ? -7.545 0.719 -3.734 1.00 89.50 80 THR A O 1
ATOM 569 N N . ALA A 1 81 ? -9.503 1.477 -4.502 1.00 89.69 81 ALA A N 1
ATOM 570 C CA . ALA A 1 81 ? -9.262 0.979 -5.857 1.00 89.69 81 ALA A CA 1
ATOM 571 C C . ALA A 1 81 ? -8.061 1.682 -6.514 1.00 89.69 81 ALA A C 1
ATOM 573 O O . ALA A 1 81 ? -7.285 1.041 -7.222 1.00 89.69 81 ALA A O 1
ATOM 574 N N . GLU A 1 82 ? -7.882 2.974 -6.234 1.00 88.62 82 GLU A N 1
ATOM 575 C CA . GLU A 1 82 ? -6.765 3.768 -6.744 1.00 88.62 82 GLU A CA 1
ATOM 576 C C . GLU A 1 82 ? -5.431 3.311 -6.152 1.00 88.62 82 GLU A C 1
ATOM 578 O O . GLU A 1 82 ? -4.483 3.114 -6.912 1.00 88.62 82 GLU A O 1
ATOM 583 N N . ASP A 1 83 ? -5.372 3.026 -4.846 1.00 90.44 83 ASP A N 1
ATOM 584 C CA . ASP A 1 83 ? -4.158 2.509 -4.196 1.00 90.44 83 ASP A CA 1
ATOM 585 C C . ASP A 1 83 ? -3.725 1.176 -4.808 1.00 90.44 83 ASP A C 1
ATOM 587 O O . ASP A 1 83 ? -2.555 0.967 -5.131 1.00 90.44 83 ASP A O 1
ATOM 591 N N . ARG A 1 84 ? -4.685 0.270 -5.023 1.00 91.88 84 ARG A N 1
ATOM 592 C CA . ARG A 1 84 ? -4.422 -1.043 -5.631 1.00 91.88 84 ARG A CA 1
ATOM 593 C C . ARG A 1 84 ? -3.853 -0.888 -7.038 1.00 91.88 84 ARG A C 1
ATOM 595 O O . ARG A 1 84 ? -2.844 -1.514 -7.357 1.00 91.88 84 ARG A O 1
ATOM 602 N N . LEU A 1 85 ? -4.466 -0.032 -7.856 1.00 90.88 85 LEU A N 1
ATOM 603 C CA . LEU A 1 85 ? -3.990 0.251 -9.211 1.00 90.88 85 LEU A CA 1
ATOM 604 C C . LEU A 1 85 ? -2.616 0.928 -9.204 1.00 90.88 85 LEU A C 1
ATOM 606 O O . LEU A 1 85 ? -1.780 0.608 -10.048 1.00 90.88 85 LEU A O 1
ATOM 610 N N . ALA A 1 86 ? -2.358 1.840 -8.266 1.00 90.62 86 ALA A N 1
ATOM 611 C CA . ALA A 1 86 ? -1.065 2.500 -8.127 1.00 90.62 86 ALA A CA 1
ATOM 612 C C . ALA A 1 86 ? 0.046 1.490 -7.802 1.00 90.62 86 ALA A C 1
ATOM 614 O O . ALA A 1 86 ? 1.062 1.464 -8.496 1.00 90.62 86 ALA A O 1
ATOM 615 N N . LEU A 1 87 ? -0.169 0.609 -6.819 1.00 90.38 87 LEU A N 1
ATOM 616 C CA . LEU A 1 87 ? 0.800 -0.427 -6.444 1.00 90.38 87 LEU A CA 1
ATOM 617 C C . LEU A 1 87 ? 1.046 -1.422 -7.588 1.00 90.38 87 LEU A C 1
ATOM 619 O O . LEU A 1 87 ? 2.195 -1.730 -7.902 1.00 90.38 87 LEU A O 1
ATOM 623 N N . GLN A 1 88 ? -0.012 -1.861 -8.275 1.00 91.75 88 GLN A N 1
ATOM 624 C CA . GLN A 1 88 ? 0.110 -2.738 -9.446 1.00 91.75 88 GLN A CA 1
ATOM 625 C C . GLN A 1 88 ? 0.887 -2.077 -10.589 1.00 91.75 88 GLN A C 1
ATOM 627 O O . GLN A 1 88 ? 1.725 -2.721 -11.218 1.00 91.75 88 GLN A O 1
ATOM 632 N N . ARG A 1 89 ? 0.657 -0.783 -10.845 1.00 90.50 89 ARG A N 1
ATOM 633 C CA . ARG A 1 89 ? 1.414 -0.018 -11.846 1.00 90.50 89 ARG A CA 1
ATOM 634 C C . ARG A 1 89 ? 2.884 0.112 -11.470 1.00 90.50 89 ARG A C 1
ATOM 636 O O . ARG A 1 89 ? 3.726 -0.017 -12.350 1.00 90.50 89 ARG A O 1
ATOM 643 N N . ILE A 1 90 ? 3.198 0.339 -10.195 1.00 89.62 90 ILE A N 1
ATOM 644 C CA . ILE A 1 90 ? 4.586 0.408 -9.718 1.00 89.62 90 ILE A CA 1
ATOM 645 C C . ILE A 1 90 ? 5.309 -0.912 -9.995 1.00 89.62 90 ILE A C 1
ATOM 647 O O . ILE A 1 90 ? 6.384 -0.896 -10.592 1.00 89.62 90 ILE A O 1
ATOM 651 N N . VAL A 1 91 ? 4.699 -2.046 -9.637 1.00 89.44 91 VAL A N 1
ATOM 652 C CA . VAL A 1 91 ? 5.269 -3.374 -9.918 1.00 89.44 91 VAL A CA 1
ATOM 653 C C . VAL A 1 91 ? 5.395 -3.618 -11.418 1.00 89.44 91 VAL A C 1
ATOM 655 O O . VAL A 1 91 ? 6.433 -4.097 -11.869 1.00 89.44 91 VAL A O 1
ATOM 658 N N . ALA A 1 92 ? 4.382 -3.251 -12.207 1.00 87.81 92 ALA A N 1
ATOM 659 C CA . ALA A 1 92 ? 4.451 -3.376 -13.655 1.00 87.81 92 ALA A CA 1
ATOM 660 C C . ALA A 1 92 ? 5.650 -2.594 -14.208 1.00 87.81 92 ALA A C 1
ATOM 662 O O . ALA A 1 92 ? 6.476 -3.179 -14.898 1.00 87.81 92 ALA A O 1
ATOM 663 N N . VAL A 1 93 ? 5.810 -1.314 -13.866 1.00 86.12 93 VAL A N 1
ATOM 664 C CA . VAL A 1 93 ? 6.944 -0.501 -14.341 1.00 86.12 93 VAL A CA 1
ATOM 665 C C . VAL A 1 93 ? 8.281 -1.077 -13.866 1.00 86.12 93 VAL A C 1
ATOM 667 O O . VAL A 1 93 ? 9.200 -1.190 -14.674 1.00 86.12 93 VAL A O 1
ATOM 670 N N . ALA A 1 94 ? 8.381 -1.519 -12.609 1.00 83.06 94 ALA A N 1
ATOM 671 C CA . ALA A 1 94 ? 9.590 -2.157 -12.088 1.00 83.06 94 ALA A CA 1
ATOM 672 C C . ALA A 1 94 ? 9.956 -3.430 -12.876 1.00 83.06 94 ALA A C 1
ATOM 674 O O . ALA A 1 94 ? 11.116 -3.620 -13.235 1.00 83.06 94 ALA A O 1
ATOM 675 N N . GLY A 1 95 ? 8.964 -4.257 -13.221 1.00 71.44 95 GLY A N 1
ATOM 676 C CA . GLY A 1 95 ? 9.150 -5.442 -14.061 1.00 71.44 95 GLY A CA 1
ATOM 677 C C . GLY A 1 95 ? 9.555 -5.118 -15.503 1.00 71.44 95 GLY A C 1
ATOM 678 O O . GLY A 1 95 ? 10.293 -5.889 -16.107 1.00 71.44 95 GLY A O 1
ATOM 679 N N . HIS A 1 96 ? 9.134 -3.968 -16.044 1.00 62.44 96 HIS A N 1
ATOM 680 C CA . HIS A 1 96 ? 9.546 -3.505 -17.377 1.00 62.44 96 HIS A CA 1
ATOM 681 C C . HIS A 1 96 ? 10.944 -2.877 -17.388 1.00 62.44 96 HIS A C 1
ATOM 683 O O . HIS A 1 96 ? 11.610 -2.921 -18.418 1.00 62.44 96 HIS A O 1
ATOM 689 N N . SER A 1 97 ? 11.414 -2.342 -16.258 1.00 54.00 97 SER A N 1
ATOM 690 C CA . SER A 1 97 ? 12.764 -1.777 -16.141 1.00 54.00 97 SER A CA 1
ATOM 691 C C . SER A 1 97 ? 13.865 -2.841 -16.266 1.00 54.00 97 SER A C 1
ATOM 693 O O . SER A 1 97 ? 14.992 -2.515 -16.616 1.00 54.00 97 SER A O 1
ATOM 695 N N . GLY A 1 98 ? 13.537 -4.120 -16.041 1.00 49.59 98 GLY A N 1
ATOM 696 C CA . GLY A 1 98 ? 14.418 -5.261 -16.317 1.00 49.59 98 GLY A CA 1
ATOM 697 C C . GLY A 1 98 ? 14.348 -5.796 -17.755 1.00 49.59 98 GLY A C 1
ATOM 698 O O . GLY A 1 98 ? 15.047 -6.758 -18.070 1.00 49.59 98 GLY A O 1
ATOM 699 N N . LEU A 1 99 ? 13.510 -5.218 -18.631 1.00 51.56 99 LEU A N 1
ATOM 700 C CA . LEU A 1 99 ? 13.303 -5.695 -20.007 1.00 51.56 99 LEU A CA 1
ATOM 701 C C . LEU A 1 99 ? 14.154 -4.971 -21.062 1.00 51.56 99 LEU A C 1
ATOM 703 O O . LEU A 1 99 ? 13.925 -5.186 -22.253 1.00 51.56 99 LEU A O 1
ATOM 707 N N . ASP A 1 100 ? 15.171 -4.199 -20.668 1.00 52.72 100 ASP A N 1
ATOM 708 C CA . ASP A 1 100 ? 16.150 -3.589 -21.592 1.00 52.72 100 ASP A CA 1
ATOM 709 C C . ASP A 1 100 ? 17.004 -4.619 -22.377 1.00 52.72 100 ASP A C 1
ATOM 711 O O . ASP A 1 100 ? 17.916 -4.258 -23.117 1.00 52.72 100 ASP A O 1
ATOM 715 N N . GLY A 1 101 ? 16.681 -5.915 -22.282 1.00 52.66 101 GLY A N 1
ATOM 716 C CA . GLY A 1 101 ? 17.324 -6.991 -23.033 1.00 52.66 101 GLY A CA 1
ATOM 717 C C . GLY A 1 101 ? 16.414 -8.132 -23.497 1.00 52.66 101 GLY A C 1
ATOM 718 O O . GLY A 1 101 ? 16.948 -9.132 -23.978 1.00 52.66 101 GLY A O 1
ATOM 719 N N . LEU A 1 102 ? 15.076 -8.052 -23.388 1.00 53.72 102 LEU A N 1
ATOM 720 C CA . LEU A 1 102 ? 14.253 -9.113 -23.990 1.00 53.72 102 LEU A CA 1
ATOM 721 C C . LEU A 1 102 ? 14.193 -8.946 -25.512 1.00 53.72 102 LEU A C 1
ATOM 723 O O . LEU A 1 102 ? 13.934 -7.839 -25.996 1.00 53.72 102 LEU A O 1
ATOM 727 N N . PRO A 1 103 ? 14.376 -10.033 -26.287 1.00 56.06 103 PRO A N 1
ATOM 728 C CA . PRO A 1 103 ? 14.200 -9.976 -27.725 1.00 56.06 103 PRO A CA 1
ATOM 729 C C . PRO A 1 103 ? 12.757 -9.561 -28.006 1.00 56.06 103 PRO A C 1
ATOM 731 O O . PRO A 1 103 ? 11.813 -10.302 -27.726 1.00 56.06 103 PRO A O 1
ATOM 734 N N . ARG A 1 104 ? 12.580 -8.358 -28.562 1.00 62.47 104 ARG A N 1
ATOM 735 C CA . ARG A 1 104 ? 11.317 -7.961 -29.179 1.00 62.47 104 ARG A CA 1
ATOM 736 C C . ARG A 1 104 ? 11.057 -8.965 -30.294 1.00 62.47 104 ARG A C 1
ATOM 738 O O . ARG A 1 104 ? 11.685 -8.891 -31.346 1.00 62.47 104 ARG A O 1
ATOM 745 N N . GLY A 1 105 ? 10.185 -9.936 -30.035 1.00 55.22 105 GLY A N 1
ATOM 746 C CA . GLY A 1 105 ? 9.727 -10.866 -31.053 1.00 55.22 105 GLY A CA 1
ATOM 747 C C . GLY A 1 105 ? 9.147 -10.054 -32.202 1.00 55.22 105 GLY A C 1
ATOM 748 O O . GLY A 1 105 ? 8.116 -9.402 -32.048 1.00 55.22 105 GLY A O 1
ATOM 749 N N . ILE A 1 106 ? 9.848 -10.039 -33.334 1.00 66.81 106 ILE A N 1
ATOM 750 C CA . ILE A 1 106 ? 9.336 -9.466 -34.572 1.00 66.81 106 ILE A CA 1
ATOM 751 C C . ILE A 1 106 ? 8.186 -10.376 -34.985 1.00 66.81 106 ILE A C 1
ATOM 753 O O . ILE A 1 106 ? 8.399 -11.532 -35.353 1.00 66.81 106 ILE A O 1
ATOM 757 N N . PHE A 1 107 ? 6.960 -9.872 -34.874 1.00 64.19 107 PHE A N 1
ATOM 758 C CA . PHE A 1 107 ? 5.820 -10.540 -35.477 1.00 64.19 107 PHE A CA 1
ATOM 759 C C . PHE A 1 107 ? 6.074 -10.563 -36.991 1.00 64.19 107 PHE A C 1
ATOM 761 O O . PHE A 1 107 ? 6.407 -9.510 -37.547 1.00 64.19 107 PHE A O 1
ATOM 768 N N . PRO A 1 108 ? 6.005 -11.727 -37.660 1.00 62.25 108 PRO A N 1
ATOM 769 C CA . PRO A 1 108 ? 6.287 -11.794 -39.085 1.00 62.25 108 PRO A CA 1
ATOM 770 C C . PRO A 1 108 ? 5.376 -10.807 -39.827 1.00 62.25 108 PRO A C 1
ATOM 772 O O . PRO A 1 108 ? 4.187 -10.721 -39.496 1.00 62.25 108 PRO A O 1
ATOM 775 N N . PRO A 1 109 ? 5.909 -10.039 -40.797 1.00 57.34 109 PRO A N 1
ATOM 776 C CA . PRO A 1 109 ? 5.083 -9.155 -41.598 1.00 57.34 109 PRO A CA 1
ATOM 777 C C . PRO A 1 109 ? 3.986 -9.997 -42.240 1.00 57.34 109 PRO A C 1
ATOM 779 O O . PRO A 1 109 ? 4.234 -11.078 -42.776 1.00 57.34 109 PRO A O 1
ATOM 782 N N . SER A 1 110 ? 2.757 -9.515 -42.115 1.00 59.09 110 SER A N 1
ATOM 783 C CA . SER A 1 110 ? 1.553 -10.112 -42.671 1.00 59.09 110 SER A CA 1
ATOM 784 C C . SER A 1 110 ? 1.627 -10.133 -44.201 1.00 59.09 110 SER A C 1
ATOM 786 O O . SER A 1 110 ? 1.049 -9.279 -44.862 1.00 59.09 110 SER A O 1
ATOM 788 N N . ASP A 1 111 ? 2.352 -11.104 -44.754 1.00 55.47 111 ASP A N 1
ATOM 789 C CA . ASP A 1 111 ? 2.443 -11.379 -46.194 1.00 55.47 111 ASP A CA 1
ATOM 790 C C . ASP A 1 111 ? 1.995 -12.820 -46.516 1.00 55.47 111 ASP A C 1
ATOM 792 O O . ASP A 1 111 ? 2.408 -1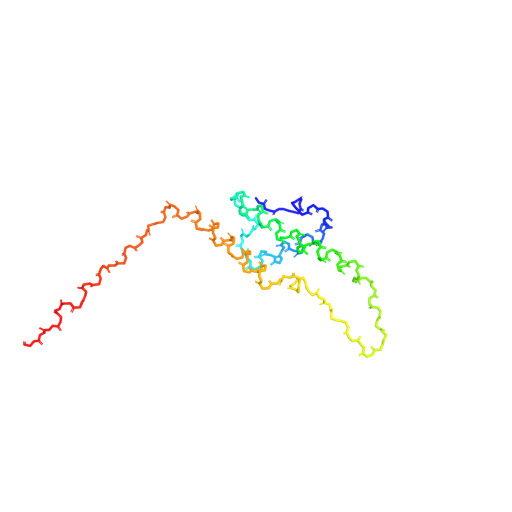3.439 -47.492 1.00 55.47 111 ASP A O 1
ATOM 796 N N . LEU A 1 112 ? 1.119 -13.385 -45.674 1.00 57.44 112 LEU A N 1
ATOM 797 C CA . LEU A 1 112 ? 0.523 -14.711 -45.887 1.00 57.44 112 LEU A CA 1
ATOM 798 C C . LEU A 1 112 ? -0.778 -14.684 -46.706 1.00 57.44 112 LEU A C 1
ATOM 800 O O . LEU A 1 112 ? -1.360 -15.736 -46.959 1.00 57.44 112 LEU A O 1
ATOM 804 N N . THR A 1 113 ? -1.236 -13.519 -47.175 1.00 56.12 113 THR A N 1
ATOM 805 C CA . THR A 1 113 ? -2.509 -13.417 -47.918 1.00 56.12 113 THR A CA 1
ATOM 806 C C . THR A 1 113 ? -2.342 -13.412 -49.441 1.00 56.12 113 THR A C 1
ATOM 808 O O . THR A 1 113 ? -3.329 -13.305 -50.169 1.00 56.12 113 THR A O 1
ATOM 811 N N . ARG A 1 114 ? -1.123 -13.552 -49.979 1.00 55.81 114 ARG A N 1
ATOM 812 C CA . ARG A 1 114 ? -0.892 -13.510 -51.430 1.00 55.81 114 ARG A CA 1
ATOM 813 C C . ARG A 1 114 ? -0.562 -14.902 -51.975 1.00 55.81 114 ARG A C 1
ATOM 815 O O . ARG A 1 114 ? 0.576 -15.338 -51.903 1.00 55.81 114 ARG A O 1
ATOM 822 N N . ARG A 1 115 ? -1.554 -15.524 -52.632 1.00 52.59 115 ARG A N 1
ATOM 823 C CA . ARG A 1 115 ? -1.452 -16.663 -53.588 1.00 52.59 115 ARG A CA 1
ATOM 824 C C . ARG A 1 115 ? -1.850 -18.070 -53.118 1.00 52.59 115 ARG A C 1
ATOM 826 O O . ARG A 1 115 ? -1.319 -19.054 -53.623 1.00 52.59 115 ARG A O 1
ATOM 833 N N . LEU A 1 116 ? -2.927 -18.188 -52.344 1.00 58.88 116 LEU A N 1
ATOM 834 C CA . LEU A 1 116 ? -3.880 -19.293 -52.548 1.00 58.88 116 LEU A CA 1
ATOM 835 C C . LEU A 1 116 ? -5.024 -18.803 -53.446 1.00 58.88 116 LEU A C 1
ATOM 837 O O . LEU A 1 116 ? -6.156 -18.626 -53.023 1.00 58.88 116 LEU A O 1
ATOM 841 N N . GLY A 1 117 ? -4.674 -18.519 -54.698 1.00 48.41 117 GLY A N 1
ATOM 842 C CA . GLY A 1 117 ? -5.600 -18.224 -55.787 1.00 48.41 117 GLY A CA 1
ATOM 843 C C . GLY A 1 117 ? -5.256 -19.137 -56.953 1.00 48.41 117 GLY A C 1
ATOM 844 O O . GLY A 1 117 ? -4.623 -18.707 -57.911 1.00 48.41 117 GLY A O 1
ATOM 845 N N . ARG A 1 118 ? -5.584 -20.424 -56.802 1.00 50.47 118 ARG A N 1
ATOM 846 C CA . ARG A 1 118 ? -5.756 -21.355 -57.919 1.00 50.47 118 ARG A CA 1
ATOM 847 C C . ARG A 1 118 ? -7.152 -21.111 -58.490 1.00 50.47 118 ARG A C 1
ATOM 849 O O . ARG A 1 118 ? -8.126 -21.409 -57.804 1.00 50.47 118 ARG A O 1
ATOM 856 N N . SER A 1 119 ? -7.223 -20.619 -59.720 1.00 51.06 119 SER A N 1
ATOM 857 C CA . SER A 1 119 ? -8.058 -21.176 -60.790 1.00 51.06 119 SER A CA 1
ATOM 858 C C . SER A 1 119 ? -7.599 -20.620 -62.126 1.00 51.06 119 SER A C 1
ATOM 860 O O . SER A 1 119 ? -7.151 -19.454 -62.148 1.00 51.06 119 SER A O 1
#

Secondary structure (DSSP, 8-state):
---GGGSTTS-HHHHHHHHHHHHHHSTTGGG---HHHHHHHHHHHHHHHHHHHHHHGGGS-----SS-PPP---GGGGS-HHHHHHHHHHHHHHHHHT-TTS----PPPS--SS-----

Foldseek 3Di:
DDDLVLLPPFPSVLLVLLVVVLCVLAPCLRVQPDPVLVVQLSVLSNVLRVVCRVVVVVVPDPDDDPDDDDDDDDSVVSQDPVSSVSSNVSSVVSVVVVVPDDPPPDDPPPPPPPDPDDD